Protein AF-A0A2L2YXS2-F1 (afdb_monomer_lite)

Radius of gyration: 15.27 Å; chains: 1; bounding box: 42×21×42 Å

Sequence (72 aa):
FLRVKLALSRPVRHKLHVVGTPVESALPRRILGKSPFPEPLSNYLEAQYYGQNSIGTPPQPFKVVIDTRSSN

Secondary structure (DSSP, 8-state):
-----EEE---HHHHHHHTT--GGGGS-GGGGS--SS---TT--TT--EEEEEEETTTTEEEEEE--TT---

Organism: Parasteatoda tepidariorum (NCBI:txid114398)

pLDDT: mean 82.96, std 13.49, range [55.09, 97.25]

InterPro domains:
  IPR021109 Aspartic peptidase domain superfamily [G3DSA:2.40.70.10] (31-72)
  IPR021109 Aspartic peptidase domain superfamily [SSF50630] (6-72)
  IPR033121 Peptidase family A1 domain [PF00026] (48-72)
  IPR033121 Peptidase family A1 domain [PS51767] (49-72)

Foldseek 3Di:
DDDWDKDFDDFQLVVCVVVVHDVVVVDPPQQVDPDPDPRPPPPRRVPTIWTWDFDDVVTDIDTHGDDPVDDD

Structure (mmCIF, N/CA/C/O backbone):
data_AF-A0A2L2YXS2-F1
#
_entry.id   AF-A0A2L2YXS2-F1
#
loop_
_atom_site.group_PDB
_atom_site.id
_atom_site.type_symbol
_atom_site.label_atom_id
_atom_site.label_alt_id
_atom_site.label_comp_id
_atom_site.label_asym_id
_atom_site.label_entity_id
_atom_site.label_seq_id
_atom_site.pdbx_PDB_ins_code
_atom_site.Cartn_x
_atom_site.Cartn_y
_atom_site.Cartn_z
_atom_site.occupancy
_atom_site.B_iso_or_equiv
_atom_site.auth_seq_id
_atom_site.auth_comp_id
_atom_site.auth_asym_id
_atom_site.auth_atom_id
_atom_site.pdbx_PDB_model_num
ATOM 1 N N . PHE A 1 1 ? -9.535 -10.161 21.051 1.00 78.00 1 PHE A N 1
ATOM 2 C CA . PHE A 1 1 ? -8.404 -9.732 20.198 1.00 78.00 1 PHE A CA 1
ATOM 3 C C . PHE A 1 1 ? -8.939 -9.120 18.911 1.00 78.00 1 PHE A C 1
ATOM 5 O O . PHE A 1 1 ? -9.902 -9.660 18.376 1.00 78.00 1 PHE A O 1
ATOM 12 N N . LEU A 1 2 ? -8.337 -8.032 18.418 1.00 88.81 2 LEU A N 1
ATOM 13 C CA . LEU A 1 2 ? -8.673 -7.423 17.124 1.00 88.81 2 LEU A CA 1
ATOM 14 C C . LEU A 1 2 ? -7.807 -8.050 16.020 1.00 88.81 2 LEU A C 1
ATOM 16 O O . LEU A 1 2 ? -6.601 -8.195 16.198 1.00 88.81 2 LEU A O 1
ATOM 20 N N . ARG A 1 3 ? -8.414 -8.443 14.895 1.00 90.25 3 ARG A N 1
ATOM 21 C CA . ARG A 1 3 ? -7.715 -9.003 13.724 1.00 90.25 3 ARG A CA 1
ATOM 22 C C . ARG A 1 3 ? -8.040 -8.173 12.486 1.00 90.25 3 ARG A C 1
ATOM 24 O O . ARG A 1 3 ? -9.208 -7.884 12.244 1.00 90.25 3 ARG A O 1
ATOM 31 N N . VAL A 1 4 ? -7.024 -7.858 11.687 1.00 89.88 4 VAL A N 1
ATOM 32 C CA . VAL A 1 4 ? -7.169 -7.168 10.396 1.00 89.88 4 VAL A CA 1
ATOM 33 C C . VAL A 1 4 ? -6.982 -8.188 9.276 1.00 89.88 4 VAL A C 1
ATOM 35 O O . VAL A 1 4 ? -5.984 -8.905 9.252 1.00 89.88 4 VAL A O 1
ATOM 38 N N . LYS A 1 5 ? -7.954 -8.287 8.363 1.00 93.12 5 LYS A N 1
ATOM 39 C CA . LYS A 1 5 ? -7.847 -9.150 7.178 1.00 93.12 5 LYS A CA 1
ATOM 40 C C . LYS A 1 5 ? -7.071 -8.428 6.077 1.00 93.12 5 LYS A C 1
ATOM 42 O O . LYS A 1 5 ? -7.287 -7.239 5.856 1.00 93.12 5 LYS A O 1
ATOM 47 N N . LEU A 1 6 ? -6.220 -9.165 5.368 1.00 93.69 6 LEU A N 1
ATOM 48 C CA . LEU A 1 6 ? -5.489 -8.673 4.203 1.00 93.69 6 LEU A CA 1
ATOM 49 C C . LEU A 1 6 ? -6.059 -9.287 2.927 1.00 93.69 6 LEU A C 1
ATOM 51 O O . LEU A 1 6 ? -6.351 -10.482 2.882 1.00 93.69 6 LEU A O 1
ATOM 55 N N . ALA A 1 7 ? -6.200 -8.464 1.895 1.00 93.00 7 ALA A N 1
ATOM 56 C CA . ALA A 1 7 ? -6.559 -8.897 0.555 1.00 93.00 7 ALA A CA 1
ATOM 57 C C . ALA A 1 7 ? -5.299 -8.984 -0.315 1.00 93.00 7 ALA A C 1
ATOM 59 O O . ALA A 1 7 ? -4.505 -8.041 -0.347 1.00 93.00 7 ALA A O 1
ATOM 60 N N . LEU A 1 8 ? -5.143 -10.102 -1.029 1.00 92.06 8 LEU A N 1
ATOM 61 C CA . LEU A 1 8 ? -4.090 -10.284 -2.025 1.00 92.06 8 LEU A CA 1
ATOM 62 C C . LEU A 1 8 ? -4.446 -9.528 -3.314 1.00 92.06 8 LEU A C 1
ATOM 64 O O . LEU A 1 8 ? -5.587 -9.571 -3.780 1.00 92.06 8 LEU A O 1
ATOM 68 N N . SER A 1 9 ? -3.466 -8.867 -3.915 1.00 89.31 9 SER A N 1
ATOM 69 C CA . SER A 1 9 ? -3.569 -8.199 -5.206 1.00 89.31 9 SER A CA 1
ATOM 70 C C . SER A 1 9 ? -2.307 -8.438 -6.040 1.00 89.31 9 SER A C 1
ATOM 72 O O . SER A 1 9 ? -1.261 -8.845 -5.532 1.00 89.31 9 SER A O 1
ATOM 74 N N . ARG A 1 10 ? -2.415 -8.231 -7.358 1.00 92.06 10 ARG A N 1
ATOM 75 C CA . ARG A 1 10 ? -1.250 -8.330 -8.243 1.00 92.06 10 ARG A CA 1
ATOM 76 C C . ARG A 1 10 ? -0.320 -7.132 -8.009 1.00 92.06 10 ARG A C 1
ATOM 78 O O . ARG A 1 10 ? -0.832 -6.012 -7.947 1.00 92.06 10 ARG A O 1
ATOM 85 N N . PRO A 1 11 ? 1.010 -7.335 -7.980 1.00 91.19 11 PRO A N 1
ATOM 86 C CA . PRO A 1 11 ? 1.961 -6.238 -7.848 1.00 91.19 11 PRO A CA 1
ATOM 87 C C . PRO A 1 11 ? 1.824 -5.228 -8.985 1.00 91.19 11 PRO A C 1
ATOM 89 O O . PRO A 1 11 ? 1.525 -5.588 -10.133 1.00 91.19 11 PRO A O 1
ATOM 92 N N . VAL A 1 12 ? 2.138 -3.967 -8.699 1.00 89.56 12 VAL A N 1
ATOM 93 C CA . VAL A 1 12 ? 2.158 -2.908 -9.716 1.00 89.56 12 VAL A CA 1
ATOM 94 C C . VAL A 1 12 ? 3.186 -3.227 -10.802 1.00 89.56 12 VAL A C 1
ATOM 96 O O . VAL A 1 12 ? 2.883 -3.017 -11.976 1.00 89.56 12 VAL A O 1
ATOM 99 N N . ARG A 1 13 ? 4.338 -3.831 -10.460 1.00 89.50 13 ARG A N 1
ATOM 100 C CA . ARG A 1 13 ? 5.330 -4.280 -11.459 1.00 89.50 13 ARG A CA 1
ATOM 101 C C . ARG A 1 13 ? 4.709 -5.188 -12.517 1.00 89.50 13 ARG A C 1
ATOM 103 O O . ARG A 1 13 ? 4.938 -4.991 -13.707 1.00 89.50 13 ARG A O 1
ATOM 110 N N . HIS A 1 14 ? 3.906 -6.164 -12.096 1.00 92.25 14 HIS A N 1
ATOM 111 C CA . HIS A 1 14 ? 3.248 -7.077 -13.027 1.00 92.25 14 HIS A CA 1
ATOM 112 C C . HIS A 1 14 ? 2.314 -6.313 -13.970 1.00 92.25 14 HIS A C 1
ATOM 114 O O . HIS A 1 14 ? 2.306 -6.563 -15.171 1.00 92.25 14 HIS A O 1
ATOM 120 N N . LYS A 1 15 ? 1.561 -5.341 -13.444 1.00 90.88 15 LYS A N 1
ATOM 121 C CA . LYS A 1 15 ? 0.674 -4.510 -14.263 1.00 90.88 15 LYS A CA 1
ATOM 122 C C . LYS A 1 15 ? 1.454 -3.666 -15.275 1.00 90.88 15 LYS A C 1
ATOM 124 O O . LYS A 1 15 ? 1.045 -3.620 -16.429 1.00 90.88 15 LYS A O 1
ATOM 129 N N . LEU A 1 16 ? 2.566 -3.053 -14.864 1.00 91.38 16 LEU A N 1
ATOM 130 C CA . LEU A 1 16 ? 3.449 -2.280 -15.747 1.00 91.38 16 LEU A CA 1
ATOM 131 C C . LEU A 1 16 ? 4.006 -3.147 -16.880 1.00 91.38 16 LEU A C 1
ATOM 133 O O . LEU A 1 16 ? 3.926 -2.755 -18.041 1.00 91.38 16 LEU A O 1
ATOM 137 N N . HIS A 1 17 ? 4.466 -4.358 -16.552 1.00 92.38 17 HIS A N 1
ATOM 138 C CA . HIS A 1 17 ? 4.940 -5.323 -17.542 1.00 92.38 17 HIS A CA 1
ATOM 139 C C . HIS A 1 17 ? 3.845 -5.698 -18.551 1.00 92.38 17 HIS A C 1
ATOM 141 O O . HIS A 1 17 ? 4.091 -5.719 -19.752 1.00 92.38 17 HIS A O 1
ATOM 147 N N . VAL A 1 18 ? 2.621 -5.967 -18.081 1.00 94.25 18 VAL A N 1
ATOM 148 C CA . VAL A 1 18 ? 1.487 -6.337 -18.949 1.00 94.25 18 VAL A CA 1
ATOM 149 C C . VAL A 1 18 ? 1.139 -5.236 -19.954 1.00 94.25 18 VAL A C 1
ATOM 151 O O . VAL A 1 18 ? 0.771 -5.548 -21.081 1.00 94.25 18 VAL A O 1
ATOM 154 N N . VAL A 1 19 ? 1.263 -3.963 -19.572 1.00 93.94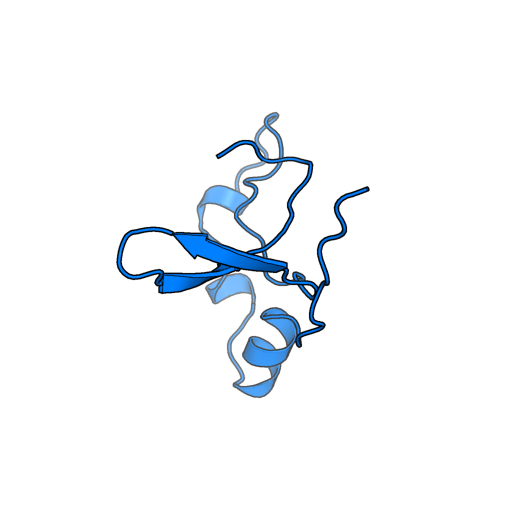 19 VAL A N 1
ATOM 155 C CA . VAL A 1 19 ? 0.966 -2.826 -20.463 1.00 93.94 19 VAL A CA 1
ATOM 156 C C . VAL A 1 19 ? 2.200 -2.294 -21.205 1.00 93.94 19 VAL A C 1
ATOM 158 O O . VAL A 1 19 ? 2.124 -1.240 -21.831 1.00 93.94 19 VAL A O 1
ATOM 161 N N . GLY A 1 20 ? 3.341 -2.988 -21.126 1.00 92.56 20 GLY A N 1
ATOM 162 C CA . GLY A 1 20 ? 4.575 -2.612 -21.825 1.00 92.56 20 GLY A CA 1
ATOM 163 C C . GLY A 1 20 ? 5.251 -1.342 -21.298 1.00 92.56 20 GLY A C 1
ATOM 164 O O . GLY A 1 20 ? 6.028 -0.721 -22.017 1.00 92.56 20 GLY A O 1
ATOM 165 N N . THR A 1 21 ? 4.959 -0.927 -20.063 1.00 91.50 21 THR A N 1
ATOM 166 C CA . THR A 1 21 ? 5.616 0.231 -19.439 1.00 91.50 21 THR A CA 1
ATOM 167 C C . THR A 1 21 ? 6.897 -0.217 -18.726 1.00 91.50 21 THR A C 1
ATOM 169 O O . THR A 1 21 ? 6.810 -1.070 -17.836 1.00 91.50 21 THR A O 1
ATOM 172 N N . PRO A 1 22 ? 8.076 0.348 -19.060 1.00 89.56 22 PRO A N 1
ATOM 173 C CA . PRO A 1 22 ? 9.316 0.063 -18.343 1.00 89.56 22 PRO A CA 1
ATOM 174 C C . PRO A 1 22 ? 9.200 0.421 -16.860 1.00 89.56 22 PRO A C 1
ATOM 176 O O . PRO A 1 22 ? 8.637 1.456 -16.493 1.00 89.56 22 PRO A O 1
ATOM 179 N N . VAL A 1 23 ? 9.747 -0.427 -15.990 1.00 84.88 23 VAL A N 1
ATOM 180 C CA . VAL A 1 23 ? 9.649 -0.247 -14.533 1.00 84.88 23 VAL A CA 1
ATOM 181 C C . VAL A 1 23 ? 10.410 1.001 -14.090 1.00 84.88 23 VAL A C 1
ATOM 183 O O . VAL A 1 23 ? 9.958 1.727 -13.207 1.00 84.88 23 VAL A O 1
ATOM 186 N N . GLU A 1 24 ? 11.525 1.288 -14.752 1.00 83.44 24 GLU A N 1
ATOM 187 C CA . GLU A 1 24 ? 12.401 2.434 -14.524 1.00 83.44 24 GLU A CA 1
ATOM 188 C C . GLU A 1 24 ? 11.653 3.757 -14.696 1.00 83.44 24 GLU A C 1
ATOM 190 O O . GLU A 1 24 ? 11.910 4.713 -13.967 1.00 83.44 24 GLU A O 1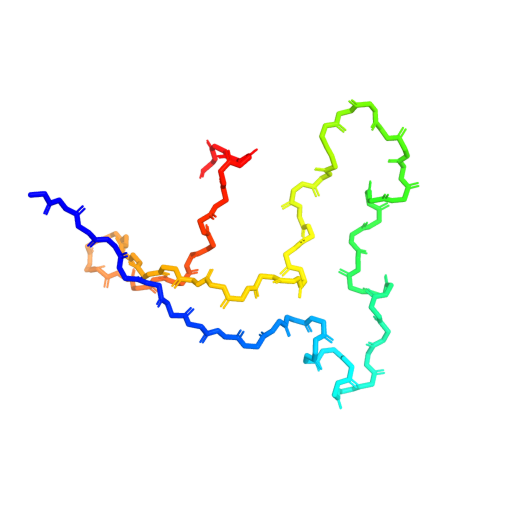
ATOM 195 N N . SER A 1 25 ? 10.680 3.801 -15.612 1.00 82.94 25 SER A N 1
ATOM 196 C CA . SER A 1 25 ? 9.827 4.972 -15.834 1.00 82.94 25 SER A CA 1
ATOM 197 C C . SER A 1 25 ? 8.864 5.238 -14.671 1.00 82.94 25 SER A C 1
ATOM 199 O O . SER A 1 25 ? 8.410 6.368 -14.509 1.00 82.94 25 SER A O 1
ATOM 201 N N . ALA A 1 26 ? 8.559 4.221 -13.858 1.00 77.31 26 ALA A N 1
ATOM 202 C CA . ALA A 1 26 ? 7.691 4.324 -12.686 1.00 77.31 26 ALA A CA 1
ATOM 203 C C . ALA A 1 26 ? 8.464 4.545 -11.371 1.00 77.31 26 ALA A C 1
ATOM 205 O O . ALA A 1 26 ? 7.846 4.802 -10.335 1.00 77.31 26 ALA A O 1
ATOM 206 N N . LEU A 1 27 ? 9.799 4.450 -11.386 1.00 75.19 27 LEU A N 1
ATOM 207 C CA . LEU A 1 27 ? 10.619 4.684 -10.201 1.00 75.19 27 LEU A CA 1
ATOM 208 C C . LEU A 1 27 ? 10.802 6.193 -9.960 1.00 75.19 27 LEU A C 1
ATOM 210 O O . LEU A 1 27 ? 11.185 6.931 -10.872 1.00 75.19 27 LEU A O 1
ATOM 214 N N . PRO A 1 28 ? 10.580 6.693 -8.730 1.00 67.38 28 PRO A N 1
ATOM 215 C CA . PRO A 1 28 ? 10.833 8.095 -8.433 1.00 67.38 28 PRO A CA 1
ATOM 216 C C . PRO A 1 28 ? 12.329 8.421 -8.583 1.00 67.38 28 PRO A C 1
ATOM 218 O O . PRO A 1 28 ? 13.183 7.712 -8.054 1.00 67.38 28 PRO A O 1
ATOM 221 N N . ARG A 1 29 ? 12.660 9.554 -9.228 1.00 64.56 29 ARG A N 1
ATOM 222 C CA . ARG A 1 29 ? 14.050 10.033 -9.452 1.00 64.56 29 ARG A CA 1
ATOM 223 C C . ARG A 1 29 ? 14.933 10.047 -8.192 1.00 64.56 29 ARG A C 1
ATOM 225 O O . ARG A 1 29 ? 16.150 9.960 -8.298 1.00 64.56 29 ARG A O 1
ATOM 232 N N . ARG A 1 30 ? 14.329 10.140 -7.001 1.00 58.69 30 ARG A N 1
ATOM 233 C CA . ARG A 1 30 ? 15.006 10.134 -5.692 1.00 58.69 30 ARG A CA 1
ATOM 234 C C . ARG A 1 30 ? 15.629 8.778 -5.312 1.00 58.69 30 ARG A C 1
ATOM 236 O O . ARG A 1 30 ? 16.459 8.758 -4.413 1.00 58.69 30 ARG A O 1
ATOM 243 N N . ILE A 1 31 ? 15.257 7.680 -5.981 1.00 58.16 31 ILE A N 1
ATOM 244 C CA . ILE A 1 31 ? 15.773 6.319 -5.717 1.00 58.16 31 ILE A CA 1
ATOM 245 C C . ILE A 1 31 ? 17.191 6.115 -6.282 1.00 58.16 31 ILE A C 1
ATOM 247 O O . ILE A 1 31 ? 17.931 5.268 -5.798 1.00 58.16 31 ILE A O 1
ATOM 251 N N . LEU A 1 32 ? 17.617 6.920 -7.263 1.00 58.31 32 LEU A N 1
ATOM 252 C CA . LEU A 1 32 ? 18.921 6.757 -7.921 1.00 58.31 32 LEU A CA 1
ATOM 253 C C . LEU A 1 32 ? 20.111 7.253 -7.068 1.00 58.31 32 LEU A C 1
ATOM 255 O O . LEU A 1 32 ? 21.267 7.025 -7.418 1.00 58.31 32 LEU A O 1
ATOM 259 N N . GLY A 1 33 ? 19.845 7.939 -5.952 1.00 55.97 33 GLY A N 1
ATOM 260 C CA . GLY A 1 33 ? 20.864 8.425 -5.025 1.00 55.97 33 GLY A CA 1
ATOM 261 C C . GLY A 1 33 ? 21.094 7.439 -3.883 1.00 55.97 33 GLY A C 1
ATOM 262 O O . GLY A 1 33 ? 20.186 7.179 -3.098 1.00 55.97 33 GLY A O 1
ATOM 263 N N . LYS A 1 34 ? 22.322 6.928 -3.755 1.00 55.09 34 LYS A N 1
ATOM 264 C CA . LYS A 1 34 ? 22.770 6.058 -2.656 1.00 55.09 34 LYS A CA 1
ATOM 265 C C . LYS A 1 34 ? 22.835 6.869 -1.351 1.00 55.09 34 LYS A C 1
ATOM 267 O O . LYS A 1 34 ? 23.888 7.363 -0.962 1.00 55.09 34 LYS A O 1
ATOM 272 N N . SER A 1 35 ? 21.683 7.103 -0.731 1.00 58.56 35 SER A N 1
ATOM 273 C CA . SER A 1 35 ? 21.571 7.837 0.528 1.00 58.56 35 SER A CA 1
ATOM 274 C C . SER A 1 35 ? 21.759 6.879 1.714 1.00 58.56 35 SER A C 1
ATOM 276 O O . SER A 1 35 ? 21.252 5.763 1.649 1.00 58.56 35 SER A O 1
ATOM 278 N N . PRO A 1 36 ? 22.459 7.270 2.795 1.00 58.97 36 PRO A N 1
ATOM 279 C CA . PRO A 1 36 ? 22.615 6.441 3.998 1.00 58.97 36 PRO A CA 1
ATOM 280 C C . PRO A 1 36 ? 21.319 6.302 4.817 1.00 58.97 36 PRO A C 1
ATOM 282 O O . PRO A 1 36 ? 21.272 5.538 5.779 1.00 58.97 36 PRO A O 1
ATOM 285 N N . PHE A 1 37 ? 20.271 7.044 4.456 1.00 56.19 37 PHE A N 1
ATOM 286 C CA . PHE A 1 37 ? 18.934 6.885 5.017 1.00 56.19 37 PHE A CA 1
ATOM 287 C C . PHE A 1 37 ? 18.274 5.603 4.482 1.00 56.19 37 PHE A C 1
ATOM 289 O O . PHE A 1 37 ? 18.655 5.130 3.409 1.00 56.19 37 PHE A O 1
ATOM 296 N N . PRO A 1 38 ? 17.282 5.030 5.195 1.00 56.00 38 PRO A N 1
ATOM 297 C CA . PRO A 1 38 ? 16.442 3.965 4.653 1.00 56.00 38 PRO A CA 1
ATOM 298 C C . PRO A 1 38 ? 16.043 4.303 3.217 1.00 56.00 38 PRO A C 1
ATOM 300 O O . PRO A 1 38 ? 15.691 5.459 2.966 1.00 56.00 38 PRO A O 1
ATOM 303 N N . GLU A 1 39 ? 16.125 3.334 2.294 1.00 55.41 39 GLU A N 1
ATOM 304 C CA . GLU A 1 39 ? 15.608 3.502 0.930 1.00 55.41 39 GLU A CA 1
ATOM 305 C C . GLU A 1 39 ? 14.294 4.287 0.982 1.00 55.41 39 GLU A C 1
ATOM 307 O O . GLU A 1 39 ? 13.480 4.004 1.871 1.00 55.41 39 GLU A O 1
ATOM 312 N N . PRO A 1 40 ? 14.072 5.271 0.089 1.00 58.66 40 PRO A N 1
ATOM 313 C CA . PRO A 1 40 ? 12.798 5.962 0.047 1.00 58.66 40 PRO A CA 1
ATOM 314 C C . PRO A 1 40 ? 11.698 4.901 0.033 1.00 58.66 40 PRO A C 1
ATOM 316 O O . PRO A 1 40 ? 11.627 4.106 -0.904 1.00 58.66 40 PRO A O 1
ATOM 319 N N . LEU A 1 41 ? 10.861 4.871 1.074 1.00 60.44 41 LEU A N 1
ATOM 320 C CA . LEU A 1 41 ? 9.789 3.882 1.265 1.00 60.44 41 LEU A CA 1
ATOM 321 C C . LEU A 1 41 ? 8.674 4.031 0.212 1.00 60.44 41 LEU A C 1
ATOM 323 O O . LEU A 1 41 ? 7.548 3.621 0.418 1.00 60.44 41 LEU A O 1
ATOM 327 N N . SER A 1 42 ? 8.961 4.658 -0.926 1.00 61.47 42 SER A N 1
ATOM 328 C CA . SER A 1 42 ? 8.042 4.938 -2.017 1.00 61.47 42 SER A CA 1
ATOM 329 C C . SER A 1 42 ? 8.001 3.836 -3.077 1.00 61.47 42 SER A C 1
ATOM 331 O O . SER A 1 42 ? 7.170 3.911 -3.984 1.00 61.47 42 SER A O 1
ATOM 333 N N . ASN A 1 43 ? 8.857 2.810 -3.001 1.00 72.50 43 ASN A N 1
ATOM 334 C CA . ASN A 1 43 ? 8.820 1.694 -3.945 1.00 72.50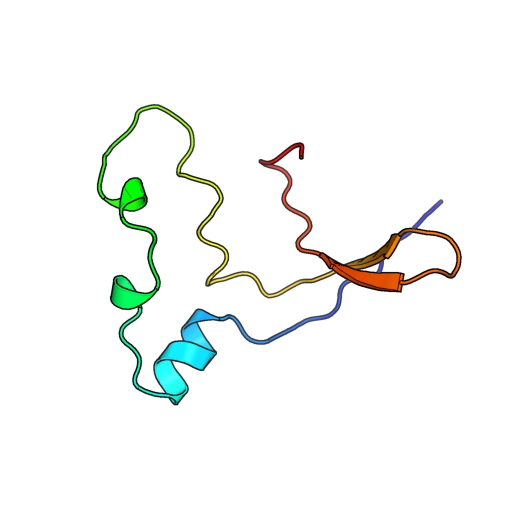 43 ASN A CA 1
ATOM 335 C C . ASN A 1 43 ? 7.844 0.591 -3.499 1.00 72.50 43 ASN A C 1
ATOM 337 O O . ASN A 1 43 ? 8.245 -0.464 -3.014 1.00 72.50 43 ASN A O 1
ATOM 341 N N . TYR A 1 44 ? 6.550 0.818 -3.722 1.00 82.38 44 TYR A N 1
ATOM 342 C CA . TYR A 1 44 ? 5.491 -0.169 -3.468 1.00 82.38 44 TYR A CA 1
ATOM 343 C C . TYR A 1 44 ? 5.192 -1.072 -4.674 1.00 82.38 44 TYR A C 1
ATOM 345 O O . TYR A 1 44 ? 4.119 -1.671 -4.749 1.00 82.38 44 TYR A O 1
ATOM 353 N N . LEU A 1 45 ? 6.108 -1.183 -5.644 1.00 84.94 45 LEU A N 1
ATOM 354 C CA . LEU A 1 45 ? 5.838 -1.929 -6.877 1.00 84.94 45 LEU A CA 1
ATOM 355 C C . LEU A 1 45 ? 5.619 -3.432 -6.650 1.00 84.94 45 LEU A C 1
ATOM 357 O O . LEU A 1 45 ? 4.913 -4.063 -7.442 1.00 84.94 45 LEU A O 1
ATOM 361 N N . GLU A 1 46 ? 6.160 -3.956 -5.546 1.00 85.75 46 GLU A N 1
ATOM 362 C CA . GLU A 1 46 ? 5.989 -5.335 -5.073 1.00 85.75 46 GLU A CA 1
ATOM 363 C C . GLU A 1 46 ? 4.869 -5.517 -4.043 1.00 85.75 46 GLU A C 1
ATOM 365 O O . GLU A 1 46 ? 4.661 -6.634 -3.573 1.00 85.75 46 GLU A O 1
ATOM 370 N N . ALA A 1 47 ? 4.148 -4.460 -3.653 1.00 87.69 47 ALA A N 1
ATOM 371 C CA . ALA A 1 47 ? 3.089 -4.594 -2.661 1.00 87.69 47 ALA A CA 1
ATOM 372 C C . ALA A 1 47 ? 1.969 -5.503 -3.197 1.00 87.69 47 ALA A C 1
ATOM 374 O O . ALA A 1 47 ? 1.385 -5.257 -4.252 1.00 87.69 47 ALA A O 1
ATOM 375 N N . GLN A 1 48 ? 1.688 -6.571 -2.452 1.00 89.94 48 GLN A N 1
ATOM 376 C CA . GLN A 1 48 ? 0.699 -7.593 -2.811 1.00 89.94 48 GLN A CA 1
ATOM 377 C C . GLN A 1 48 ? -0.428 -7.702 -1.786 1.00 89.94 48 GLN A C 1
ATOM 379 O O . GLN A 1 48 ? -1.509 -8.169 -2.120 1.00 89.94 48 GLN A O 1
ATOM 384 N N . TYR A 1 49 ? -0.207 -7.269 -0.545 1.00 90.81 49 TYR A N 1
ATOM 385 C CA . TYR A 1 49 ? -1.180 -7.399 0.535 1.00 90.81 49 TYR A CA 1
ATOM 386 C C . TYR A 1 49 ? -1.657 -6.030 0.996 1.00 90.81 49 TYR A C 1
ATOM 388 O O . TYR A 1 49 ? -0.853 -5.168 1.350 1.00 90.81 49 TYR A O 1
ATOM 396 N N . TYR A 1 50 ? -2.977 -5.852 1.011 1.00 93.38 50 TYR A N 1
ATOM 397 C CA . TYR A 1 50 ? -3.617 -4.596 1.381 1.00 93.38 50 TYR A CA 1
ATOM 398 C C . TYR A 1 50 ? -4.667 -4.828 2.465 1.00 93.38 50 TYR A C 1
ATOM 400 O O . TYR A 1 50 ? -5.500 -5.731 2.353 1.00 93.38 50 TYR A O 1
ATOM 408 N N . GLY A 1 51 ? -4.640 -3.996 3.503 1.00 92.94 51 GLY A N 1
ATOM 409 C CA . GLY A 1 51 ? -5.733 -3.866 4.461 1.00 92.94 51 GLY A CA 1
ATOM 410 C C . GLY A 1 51 ? -6.829 -2.944 3.925 1.00 92.94 51 GLY A C 1
ATOM 411 O O . GLY A 1 51 ? -6.606 -2.162 2.997 1.00 92.94 51 GLY A O 1
ATOM 412 N N . GLN A 1 52 ? -8.014 -3.022 4.524 1.00 93.00 52 GLN A N 1
ATOM 413 C CA . GLN A 1 52 ? -9.089 -2.053 4.313 1.00 93.00 52 GLN A CA 1
ATOM 414 C C . GLN A 1 52 ? -9.326 -1.271 5.601 1.00 93.00 52 GLN A C 1
ATOM 416 O O . GLN A 1 52 ? -9.513 -1.869 6.661 1.00 93.00 52 GLN A O 1
ATOM 421 N N . ASN A 1 53 ? -9.333 0.054 5.504 1.00 91.56 53 ASN A N 1
ATOM 422 C CA . ASN A 1 53 ? -9.742 0.950 6.582 1.00 91.56 53 ASN A CA 1
ATOM 42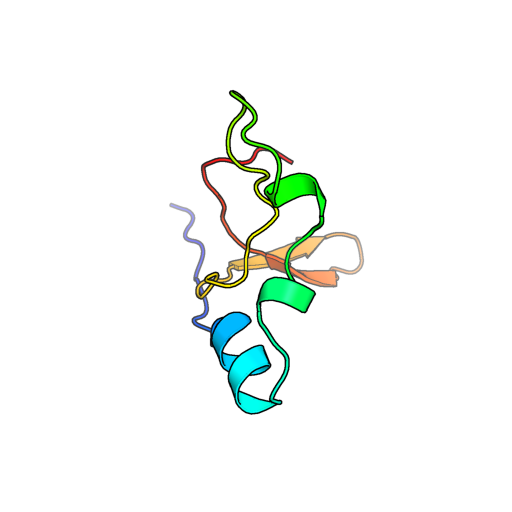3 C C . ASN A 1 53 ? -10.738 1.987 6.048 1.00 91.56 53 ASN A C 1
ATOM 425 O O . ASN A 1 53 ? -11.001 2.067 4.847 1.00 91.56 53 ASN A O 1
ATOM 429 N N . SER A 1 54 ? -11.354 2.753 6.944 1.00 95.88 54 SER A N 1
ATOM 430 C CA . SER A 1 54 ? -12.228 3.858 6.560 1.00 95.88 54 SER A CA 1
ATOM 431 C C . SER A 1 54 ? -11.950 5.079 7.415 1.00 95.88 54 SER A C 1
ATOM 433 O O . SER A 1 54 ? -11.671 4.944 8.605 1.00 95.88 54 SER A O 1
ATOM 435 N N . ILE A 1 55 ? -12.005 6.258 6.800 1.00 95.38 55 ILE A N 1
ATOM 436 C CA . ILE A 1 55 ? -11.751 7.544 7.458 1.00 95.38 55 ILE A CA 1
ATOM 437 C C . ILE A 1 55 ? -12.940 8.473 7.187 1.00 95.38 55 ILE A C 1
ATOM 439 O O . ILE A 1 55 ? -13.514 8.448 6.098 1.00 95.38 55 ILE A O 1
ATOM 443 N N . GLY A 1 56 ? -13.291 9.297 8.178 1.00 96.44 56 GLY A N 1
ATOM 444 C CA . GLY A 1 56 ? -14.303 10.350 8.067 1.00 96.44 56 GLY A CA 1
ATOM 445 C C . GLY A 1 56 ? -15.727 9.940 8.454 1.00 96.44 56 GLY A C 1
ATOM 446 O O . GLY A 1 56 ? -16.012 8.776 8.737 1.00 96.44 56 GLY A O 1
ATOM 447 N N . THR A 1 57 ? -16.615 10.940 8.446 1.00 96.62 57 THR A N 1
ATOM 448 C CA . THR A 1 57 ? -18.065 10.796 8.634 1.00 96.62 57 THR A CA 1
ATOM 449 C C . THR A 1 57 ? -18.777 11.554 7.505 1.00 96.62 57 THR A C 1
ATOM 451 O O . THR A 1 57 ? -18.705 12.782 7.484 1.00 96.62 57 THR A O 1
ATOM 454 N N . PRO A 1 58 ? -19.447 10.868 6.560 1.00 95.38 58 PRO A N 1
ATOM 455 C CA . PRO A 1 58 ? -19.625 9.416 6.491 1.00 95.38 58 PRO A CA 1
ATOM 456 C C . PRO A 1 58 ? -18.308 8.656 6.205 1.00 95.38 58 PRO A C 1
ATOM 458 O O . PRO A 1 58 ? -17.385 9.241 5.633 1.00 95.38 58 PRO A O 1
ATOM 461 N N . PRO A 1 59 ? -18.211 7.364 6.584 1.00 96.88 59 PRO A N 1
ATOM 462 C CA . PRO A 1 59 ? -17.005 6.561 6.375 1.00 96.88 59 PRO A CA 1
ATOM 463 C C . PRO A 1 59 ? -16.647 6.398 4.892 1.00 96.88 59 PRO A C 1
ATOM 465 O O . PRO A 1 59 ? -17.471 5.946 4.097 1.00 96.88 59 PRO A O 1
ATOM 468 N N . GLN A 1 60 ? -15.400 6.705 4.528 1.00 97.25 60 GLN A N 1
ATOM 469 C CA . GLN A 1 60 ? -14.865 6.512 3.174 1.00 97.25 60 GLN A CA 1
ATOM 470 C C . GLN A 1 60 ? -13.836 5.374 3.178 1.00 97.25 60 GLN A C 1
ATOM 472 O O . GLN A 1 60 ? -12.884 5.451 3.955 1.00 97.25 60 GLN A O 1
ATOM 477 N N . PRO A 1 61 ? -13.997 4.316 2.363 1.00 94.56 61 PRO A N 1
ATOM 478 C CA . PRO A 1 61 ? -13.102 3.164 2.380 1.00 94.56 61 PRO A CA 1
ATOM 479 C C . PRO A 1 61 ? -11.802 3.412 1.604 1.00 94.56 61 PRO A C 1
ATOM 481 O O . PRO A 1 61 ? -11.825 3.896 0.473 1.00 94.56 61 PRO A O 1
ATOM 484 N N . PHE A 1 62 ? -10.675 2.972 2.165 1.00 95.12 62 PHE A N 1
ATOM 485 C CA . PHE A 1 62 ? -9.361 3.001 1.520 1.00 95.12 62 PHE A CA 1
ATOM 486 C C . PHE A 1 62 ? -8.697 1.621 1.555 1.00 95.12 62 PHE A C 1
ATOM 488 O O . PHE A 1 62 ? -8.910 0.817 2.466 1.00 95.12 62 PHE A O 1
ATOM 495 N N . LYS A 1 63 ? -7.871 1.344 0.538 1.00 93.31 63 LYS A N 1
ATOM 496 C CA . LYS A 1 63 ? -6.940 0.209 0.526 1.00 93.31 63 LYS A CA 1
ATOM 497 C C . LYS A 1 63 ? -5.579 0.714 0.978 1.00 93.31 63 LYS A C 1
ATOM 499 O O . LYS A 1 63 ? -5.038 1.620 0.350 1.00 93.31 63 LYS A O 1
ATOM 504 N N . VAL A 1 64 ? -5.026 0.112 2.022 1.00 92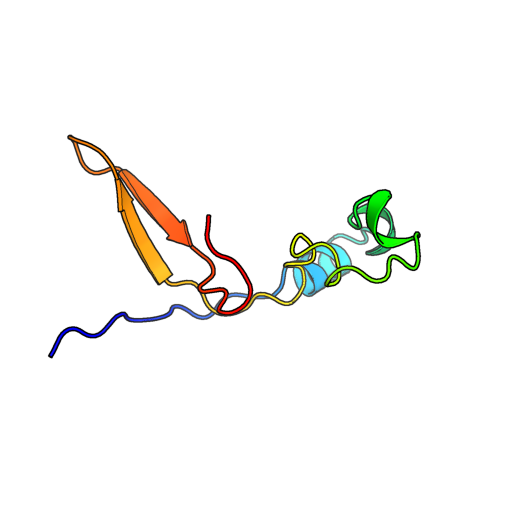.06 64 VAL A N 1
ATOM 505 C CA . VAL A 1 64 ? -3.766 0.554 2.633 1.00 92.06 64 VAL A CA 1
ATOM 506 C C . VAL A 1 64 ? -2.735 -0.565 2.632 1.00 92.06 64 VAL A C 1
ATOM 508 O O . VAL A 1 64 ? -3.065 -1.723 2.884 1.00 92.06 64 VAL A O 1
ATOM 511 N N . VAL A 1 65 ? -1.482 -0.222 2.339 1.00 91.06 65 VAL A N 1
ATOM 512 C CA . VAL A 1 65 ? -0.338 -1.116 2.557 1.00 91.06 65 VAL A CA 1
ATOM 513 C C . VAL A 1 65 ? 0.023 -1.041 4.038 1.00 91.06 65 VAL A C 1
ATOM 515 O O . VAL A 1 65 ? 0.142 0.054 4.578 1.00 91.06 65 VAL A O 1
ATOM 518 N N . ILE A 1 66 ? 0.183 -2.189 4.699 1.00 89.38 66 ILE A N 1
ATOM 519 C CA . ILE A 1 66 ? 0.700 -2.229 6.073 1.00 89.38 66 ILE A CA 1
ATOM 520 C C . ILE A 1 66 ? 2.223 -2.330 5.995 1.00 89.38 66 ILE A C 1
ATOM 522 O O . ILE A 1 66 ? 2.760 -3.402 5.726 1.00 89.38 66 ILE A O 1
ATOM 526 N N . ASP A 1 67 ? 2.902 -1.205 6.200 1.00 88.25 67 ASP A N 1
ATOM 527 C CA . ASP A 1 67 ? 4.357 -1.085 6.103 1.00 88.25 67 ASP A CA 1
ATOM 528 C C . ASP A 1 67 ? 4.976 -0.860 7.491 1.00 88.25 67 ASP A C 1
ATOM 530 O O . ASP A 1 67 ? 4.857 0.218 8.072 1.00 88.25 67 ASP A O 1
ATOM 534 N N . THR A 1 68 ? 5.660 -1.881 8.019 1.00 86.94 68 THR A N 1
ATOM 535 C CA . THR A 1 68 ? 6.287 -1.861 9.355 1.00 86.94 68 THR A CA 1
ATOM 536 C C . THR A 1 68 ? 7.486 -0.923 9.457 1.00 86.94 68 THR A C 1
ATOM 538 O O . THR A 1 68 ? 7.998 -0.710 10.555 1.00 86.94 68 THR A O 1
ATOM 541 N N . ARG A 1 69 ? 7.992 -0.416 8.329 1.00 81.75 69 ARG A N 1
ATOM 542 C CA . ARG A 1 69 ? 9.164 0.462 8.279 1.00 81.75 69 ARG A CA 1
ATOM 543 C C . ARG A 1 69 ? 8.778 1.940 8.119 1.00 81.75 69 ARG A C 1
ATOM 545 O O . ARG A 1 69 ? 9.666 2.782 8.033 1.00 81.75 69 ARG A O 1
ATOM 552 N N . SER A 1 70 ? 7.483 2.260 8.116 1.00 77.88 70 SER A N 1
ATOM 553 C CA . SER A 1 70 ? 6.938 3.619 7.984 1.00 77.88 70 SER A CA 1
ATOM 554 C C . SER A 1 70 ? 6.025 3.980 9.168 1.00 77.88 70 SER A C 1
ATOM 556 O O . SER A 1 70 ? 5.504 3.083 9.827 1.00 77.88 70 SER A O 1
ATOM 558 N N . SER A 1 71 ? 5.821 5.278 9.432 1.00 81.19 71 SER A N 1
ATOM 559 C CA . SER A 1 71 ? 5.035 5.760 10.588 1.00 81.19 71 SER A CA 1
ATOM 560 C C . SER A 1 71 ? 4.171 6.992 10.281 1.00 81.19 71 SER A C 1
ATOM 562 O O . SER A 1 71 ? 4.012 7.852 11.145 1.00 81.19 71 SER A O 1
ATOM 564 N N . ASN A 1 72 ? 3.658 7.105 9.053 1.00 76.00 72 ASN A N 1
ATOM 565 C CA . ASN A 1 72 ? 2.790 8.215 8.635 1.00 76.00 72 ASN A CA 1
ATOM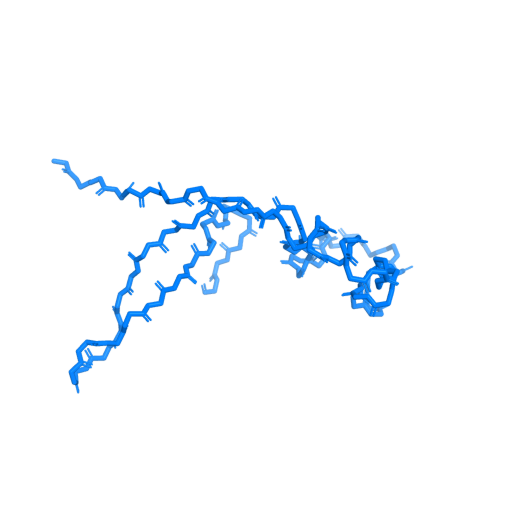 566 C C . ASN A 1 72 ? 1.318 7.809 8.574 1.00 76.00 72 ASN A C 1
ATOM 568 O O . ASN A 1 72 ? 1.051 6.615 8.308 1.00 76.00 72 ASN A O 1
#